Protein AF-I1BHJ8-F1 (afdb_monomer)

Foldseek 3Di:
DDDDDDDDDPPPVVVVVPPPPDDDPDDPPDDPDDPDDDDDDPDDPPPPPDDDDCDDPVNVVVVVVVVVVVVVVVVVVVVVVVVVVVVVVVVVVVVVVVVVVVVVVVVVVVVVVVVVVVVVVVVVVVVVVVVVVVVVVVVVVVVPPPDD

Radius of gyration: 41.32 Å; Cα contacts (8 Å, |Δi|>4): 1; chains: 1; bounding box: 81×58×121 Å

Organism: Rhizopus delemar (strain RA 99-880 / ATCC MYA-4621 / FGSC 9543 / NRRL 43880) (NCBI:txid246409)

Solvent-accessible surface area (backbone atoms only — not comparable to full-atom values): 9508 Å² total; per-residue (Å²): 136,88,83,78,89,86,79,87,68,82,74,67,63,67,68,72,73,67,81,74,88,80,82,82,94,78,77,81,83,77,73,94,80,82,91,75,82,78,76,96,70,92,73,79,81,74,78,75,86,74,92,70,81,89,66,50,74,67,51,53,52,51,51,50,53,52,49,50,51,51,49,52,52,53,52,54,49,51,53,50,52,51,52,50,50,54,54,51,53,50,54,50,49,56,50,50,52,53,51,51,54,51,52,52,52,51,49,52,54,49,50,55,51,48,52,55,51,50,51,52,54,51,52,52,52,53,51,54,47,56,54,48,56,53,53,54,55,60,55,62,65,63,74,74,71,90,80,131

Secondary structure (DSSP, 8-state):
---------SSSSTTTSSTT--S--------S----PPP-----------SS----HHHHHHHHHHHHHHHHHHHHHHHHHHHHHHHHHHHHHHHHHHHHHHHHHHHHHHHHHHHHHHHHHHHHHHHHHHHHHHHHHHHHTTTTS---

InterPro domains:
  IPR046347 Basic-leucine zipper domain superfamily [SSF57959] (56-111)

Mean predicted aligned error: 18.25 Å

Sequence (148 aa):
MDISFINLPILANAALISTSISTEFSVPIHHPYEISLPASSSFGFQSSSSVFGTASLREQRQQNKAALAKYRAKKNRQYGEMRSIISSLAKENDLLQNQIENAQQENRCLKTTYDKLRGKVVAEKMLKSLLNDRAQQMVDEQDCSDGE

Structure (mmCIF, N/CA/C/O backbone):
data_AF-I1BHJ8-F1
#
_entry.id   AF-I1BHJ8-F1
#
loop_
_atom_site.group_PDB
_atom_site.id
_atom_site.type_symbol
_atom_site.label_atom_id
_atom_site.label_alt_id
_atom_site.label_comp_id
_atom_site.label_asym_id
_atom_site.label_entity_id
_atom_site.label_seq_id
_atom_site.pdbx_PDB_ins_code
_atom_site.Cartn_x
_atom_site.Cartn_y
_atom_site.Cartn_z
_atom_site.occupancy
_atom_site.B_iso_or_equiv
_atom_site.auth_seq_id
_atom_site.auth_comp_id
_atom_site.auth_asym_id
_atom_site.auth_atom_id
_atom_site.pdbx_PDB_model_num
ATOM 1 N N . MET A 1 1 ? 4.869 -24.995 24.736 1.00 41.91 1 MET A N 1
ATOM 2 C CA . MET A 1 1 ? 4.518 -24.974 23.305 1.00 41.91 1 MET A CA 1
ATOM 3 C C . MET A 1 1 ? 5.249 -23.797 22.705 1.00 41.91 1 MET A C 1
ATOM 5 O O . MET A 1 1 ? 4.843 -22.662 22.915 1.00 41.91 1 MET A O 1
ATOM 9 N N . ASP A 1 2 ? 6.392 -24.095 22.097 1.00 44.22 2 ASP A N 1
ATOM 10 C CA . ASP A 1 2 ? 7.237 -23.139 21.392 1.00 44.22 2 ASP A CA 1
ATOM 11 C C . ASP A 1 2 ? 6.552 -22.652 20.119 1.00 44.22 2 ASP A C 1
ATOM 13 O O . ASP A 1 2 ? 6.126 -23.469 19.307 1.00 44.22 2 ASP A O 1
ATOM 17 N N . ILE A 1 3 ? 6.505 -21.333 19.926 1.00 50.28 3 ILE A N 1
ATOM 18 C CA . ILE A 1 3 ? 6.375 -20.716 18.601 1.00 50.28 3 ILE A CA 1
ATOM 19 C C . ILE A 1 3 ? 7.296 -19.491 18.574 1.00 50.28 3 ILE A C 1
ATOM 21 O O . ILE A 1 3 ? 6.878 -18.342 18.686 1.00 50.28 3 ILE A O 1
ATOM 25 N N . SER A 1 4 ? 8.594 -19.761 18.493 1.00 53.69 4 SER A N 1
ATOM 26 C CA . SER A 1 4 ? 9.540 -18.877 17.806 1.00 53.69 4 SER A CA 1
ATOM 27 C C . SER A 1 4 ? 9.633 -19.332 16.338 1.00 53.69 4 SER A C 1
ATOM 29 O O . SER A 1 4 ? 9.289 -20.481 16.075 1.00 53.69 4 SER A O 1
ATOM 31 N N . PHE A 1 5 ? 10.109 -18.451 15.434 1.00 48.12 5 PHE A N 1
ATOM 32 C CA . PHE A 1 5 ? 10.236 -18.559 13.954 1.00 48.12 5 PHE A CA 1
ATOM 33 C C . PHE A 1 5 ? 9.031 -17.940 13.180 1.00 48.12 5 PHE A C 1
ATOM 35 O O . PHE A 1 5 ? 7.904 -18.357 13.383 1.00 48.12 5 PHE A O 1
ATOM 42 N N . ILE A 1 6 ? 9.139 -16.919 12.301 1.00 52.06 6 ILE A N 1
ATOM 43 C CA . ILE A 1 6 ? 10.187 -16.615 11.305 1.00 52.06 6 ILE A CA 1
ATOM 44 C C . ILE A 1 6 ? 10.139 -15.167 10.750 1.00 52.06 6 ILE A C 1
ATOM 46 O O . ILE A 1 6 ? 9.090 -14.657 10.374 1.00 52.06 6 ILE A O 1
ATOM 50 N N . ASN A 1 7 ? 11.351 -14.605 10.635 1.00 42.47 7 ASN A N 1
ATOM 51 C CA . ASN A 1 7 ? 11.915 -13.640 9.675 1.00 42.47 7 ASN A CA 1
ATOM 52 C C . ASN A 1 7 ? 11.298 -12.253 9.433 1.00 42.47 7 ASN A C 1
ATOM 54 O O . ASN A 1 7 ? 10.492 -12.037 8.532 1.00 42.47 7 ASN A O 1
ATOM 58 N N . LEU A 1 8 ? 11.965 -11.267 10.044 1.00 52.62 8 LEU A N 1
ATOM 59 C CA . LEU A 1 8 ? 12.439 -10.086 9.318 1.00 52.62 8 LEU A CA 1
ATOM 60 C C . LEU A 1 8 ? 13.338 -10.513 8.139 1.00 52.62 8 LEU A C 1
ATOM 62 O O . LEU A 1 8 ? 14.294 -11.260 8.347 1.00 52.62 8 LEU A O 1
ATOM 66 N N . PRO A 1 9 ? 13.115 -9.951 6.937 1.00 48.53 9 PRO A N 1
ATOM 67 C CA . PRO A 1 9 ? 14.236 -9.376 6.200 1.00 48.53 9 PRO A CA 1
ATOM 68 C C . PRO A 1 9 ? 13.814 -8.093 5.464 1.00 48.53 9 PRO A C 1
ATOM 70 O O . PRO A 1 9 ? 13.999 -7.970 4.259 1.00 48.53 9 PRO A O 1
ATOM 73 N N . ILE A 1 10 ? 13.232 -7.113 6.163 1.00 47.66 10 ILE A N 1
ATOM 74 C CA . ILE A 1 10 ? 12.855 -5.841 5.512 1.00 47.66 10 ILE A CA 1
ATOM 75 C C . ILE A 1 10 ? 14.093 -4.956 5.247 1.00 47.66 10 ILE A C 1
ATOM 77 O O . ILE A 1 10 ? 14.085 -4.144 4.328 1.00 47.66 10 ILE A O 1
ATOM 81 N N . LEU A 1 11 ? 15.213 -5.162 5.956 1.00 47.19 11 LEU A N 1
ATOM 82 C CA . LEU A 1 11 ? 16.421 -4.341 5.772 1.00 47.19 11 LEU A CA 1
ATOM 83 C C . LEU A 1 11 ? 17.420 -4.842 4.710 1.00 47.19 11 LEU A C 1
ATOM 85 O O . LEU A 1 11 ? 18.276 -4.068 4.290 1.00 47.19 11 LEU A O 1
ATOM 89 N N . ALA A 1 12 ? 17.344 -6.097 4.254 1.00 44.91 12 ALA A N 1
ATOM 90 C CA . ALA A 1 12 ? 18.386 -6.660 3.383 1.00 44.91 12 ALA A CA 1
ATOM 91 C C . ALA A 1 12 ? 18.254 -6.248 1.901 1.00 44.91 12 ALA A C 1
ATOM 93 O O . ALA A 1 12 ? 19.248 -6.209 1.180 1.00 44.91 12 ALA A O 1
ATOM 94 N N . ASN A 1 13 ? 17.052 -5.878 1.445 1.00 44.94 13 ASN A N 1
ATOM 95 C CA . ASN A 1 13 ? 16.810 -5.572 0.028 1.00 44.94 13 ASN A CA 1
ATOM 96 C C . ASN A 1 13 ? 17.087 -4.109 -0.352 1.00 44.94 13 ASN A C 1
ATOM 98 O O . ASN A 1 13 ? 17.270 -3.811 -1.531 1.00 44.94 13 ASN A O 1
ATOM 102 N N . ALA A 1 14 ? 17.195 -3.201 0.623 1.00 44.88 14 ALA A N 1
ATOM 103 C CA . ALA A 1 14 ? 17.516 -1.797 0.360 1.00 44.88 14 ALA A CA 1
ATOM 104 C C . ALA A 1 14 ? 18.973 -1.596 -0.114 1.00 44.88 14 ALA A C 1
ATOM 106 O O . ALA A 1 14 ? 19.260 -0.660 -0.858 1.00 44.88 14 ALA A O 1
ATOM 107 N N . ALA A 1 15 ? 19.893 -2.493 0.261 1.00 42.16 15 ALA A N 1
ATOM 108 C CA . ALA A 1 15 ? 21.315 -2.366 -0.066 1.00 42.16 15 ALA A CA 1
ATOM 109 C C . ALA A 1 15 ? 21.684 -2.850 -1.484 1.00 42.16 15 ALA A C 1
ATOM 111 O O . ALA A 1 15 ? 22.699 -2.418 -2.026 1.00 42.16 15 ALA A O 1
ATOM 112 N N . LEU A 1 16 ? 20.870 -3.706 -2.115 1.00 45.41 16 LEU A N 1
ATOM 113 C CA . LEU A 1 16 ? 21.181 -4.270 -3.440 1.00 45.41 16 LEU A CA 1
ATOM 114 C C . LEU A 1 16 ? 20.747 -3.388 -4.618 1.00 45.41 16 LEU A C 1
ATOM 116 O O . LEU A 1 16 ? 21.215 -3.594 -5.733 1.00 45.41 16 LEU A O 1
ATOM 120 N N . ILE A 1 17 ? 19.891 -2.389 -4.392 1.00 47.44 17 ILE A N 1
ATOM 121 C CA . ILE A 1 17 ? 19.414 -1.500 -5.467 1.00 47.44 17 ILE A CA 1
ATOM 122 C C . ILE A 1 17 ? 20.363 -0.296 -5.661 1.00 47.44 17 ILE A C 1
ATOM 124 O O . ILE A 1 17 ? 20.345 0.357 -6.702 1.00 47.44 17 ILE A O 1
ATOM 128 N N . SER A 1 18 ? 21.258 -0.029 -4.701 1.00 39.81 18 SER A N 1
ATOM 129 C CA . SER A 1 18 ? 22.118 1.166 -4.704 1.00 39.81 18 SER A CA 1
ATOM 130 C C . SER A 1 18 ? 23.421 1.031 -5.522 1.00 39.81 18 SER A C 1
ATOM 132 O O . SER A 1 18 ? 24.137 2.008 -5.725 1.00 39.81 18 SER A O 1
ATOM 134 N N . THR A 1 19 ? 23.754 -0.149 -6.055 1.00 42.03 19 THR A N 1
ATOM 135 C CA . THR A 1 19 ? 25.074 -0.425 -6.668 1.00 42.03 19 THR A CA 1
ATOM 136 C C . THR A 1 19 ? 25.121 -0.330 -8.197 1.00 42.03 19 THR A C 1
ATOM 138 O O . THR A 1 19 ? 25.902 -1.020 -8.846 1.00 42.03 19 THR A O 1
ATOM 141 N N . SER A 1 20 ? 24.329 0.537 -8.833 1.00 42.44 20 SER A N 1
ATOM 142 C CA . SER A 1 20 ? 24.452 0.759 -10.293 1.00 42.44 20 SER A CA 1
ATOM 143 C C . SER A 1 20 ? 24.476 2.220 -10.738 1.00 42.44 20 SER A C 1
ATOM 145 O O . SER A 1 20 ? 24.491 2.492 -11.938 1.00 42.44 20 SER A O 1
ATOM 147 N N . ILE A 1 21 ? 24.557 3.172 -9.808 1.00 52.25 21 ILE A N 1
ATOM 148 C CA . ILE A 1 21 ? 24.688 4.594 -10.147 1.00 52.25 21 ILE A CA 1
ATOM 149 C C . ILE A 1 21 ? 26.154 5.009 -10.000 1.00 52.25 21 ILE A C 1
ATOM 151 O O . ILE A 1 21 ? 26.559 5.693 -9.068 1.00 52.25 21 ILE A O 1
ATOM 155 N N . SER A 1 22 ? 26.986 4.543 -10.924 1.00 47.09 22 SER A N 1
ATOM 156 C CA . SER A 1 22 ? 28.319 5.103 -11.157 1.00 47.09 22 SER A CA 1
ATOM 157 C C . SER A 1 22 ? 28.706 4.864 -12.603 1.00 47.09 22 SER A C 1
ATOM 159 O O . SER A 1 22 ? 29.221 3.810 -12.961 1.00 47.09 22 SER A O 1
ATOM 161 N N . THR A 1 23 ? 28.344 5.828 -13.446 1.00 44.00 23 THR A N 1
ATOM 162 C CA . THR A 1 23 ? 29.186 6.434 -14.492 1.00 44.00 23 THR A CA 1
ATOM 163 C C . THR A 1 23 ? 28.326 7.413 -15.298 1.00 44.00 23 THR A C 1
ATOM 165 O O . THR A 1 23 ? 27.411 7.031 -16.021 1.00 44.00 23 THR A O 1
ATOM 168 N N . GLU A 1 24 ? 28.646 8.695 -15.118 1.00 47.22 24 GLU A N 1
ATOM 169 C CA . GLU A 1 24 ? 28.393 9.803 -16.048 1.00 47.22 24 GLU A CA 1
ATOM 170 C C . GLU A 1 24 ? 26.945 10.281 -16.202 1.00 47.22 24 GLU A C 1
ATOM 172 O O . GLU A 1 24 ? 26.233 10.040 -17.177 1.00 47.22 24 GLU A O 1
ATOM 177 N N . PHE A 1 25 ? 26.540 11.067 -15.207 1.00 49.62 25 PHE A N 1
ATOM 178 C CA . PHE A 1 25 ? 25.374 11.932 -15.263 1.00 49.62 25 PHE A CA 1
ATOM 179 C C . PHE A 1 25 ? 25.746 13.242 -15.978 1.00 49.62 25 PHE A C 1
ATOM 181 O O . PHE A 1 25 ? 26.146 14.218 -15.355 1.00 49.62 25 PHE A O 1
ATOM 188 N N . SER A 1 26 ? 25.629 13.262 -17.304 1.00 41.28 26 SER A N 1
ATOM 189 C CA . SER A 1 26 ? 25.351 14.496 -18.047 1.00 41.28 26 SER A CA 1
ATOM 190 C C . SER A 1 26 ? 24.644 14.131 -19.346 1.00 41.28 26 SER A C 1
ATOM 192 O O . SER A 1 26 ? 25.247 13.955 -20.402 1.00 41.28 26 SER A O 1
ATOM 194 N N . VAL A 1 27 ? 23.332 13.924 -19.242 1.00 46.25 27 VAL A N 1
ATOM 195 C CA . VAL A 1 27 ? 22.448 13.879 -20.406 1.00 46.25 27 VAL A CA 1
ATOM 196 C C . VAL A 1 27 ? 21.858 15.280 -20.527 1.00 46.25 27 VAL A C 1
ATOM 198 O O . VAL A 1 27 ? 21.075 15.661 -19.654 1.00 46.25 27 VAL A O 1
ATOM 201 N N . PRO A 1 28 ? 22.196 16.065 -21.566 1.00 44.59 28 PRO A N 1
ATOM 202 C CA . PRO A 1 28 ? 21.468 17.288 -21.851 1.00 44.59 28 PRO A CA 1
ATOM 203 C C . PRO A 1 28 ? 20.014 16.896 -22.109 1.00 44.59 28 PRO A C 1
ATOM 205 O O . PRO A 1 28 ? 19.718 16.140 -23.039 1.00 44.59 28 PRO A O 1
ATOM 208 N N . ILE A 1 29 ? 19.103 17.360 -21.256 1.00 44.75 29 ILE A N 1
ATOM 209 C CA . ILE A 1 29 ? 17.669 17.256 -21.502 1.00 44.75 29 ILE A CA 1
ATOM 210 C C . ILE A 1 29 ? 17.396 18.144 -22.716 1.00 44.75 29 ILE A C 1
ATOM 212 O O . ILE A 1 29 ? 17.245 19.350 -22.583 1.00 44.75 29 ILE A O 1
ATOM 216 N N . HIS A 1 30 ? 17.388 17.564 -23.914 1.00 45.97 30 HIS A N 1
ATOM 217 C CA . HIS A 1 30 ? 17.002 18.293 -25.113 1.00 45.97 30 HIS A CA 1
ATOM 218 C C . HIS A 1 30 ? 15.478 18.426 -25.108 1.00 45.97 30 HIS A C 1
ATOM 220 O O . HIS A 1 30 ? 14.746 17.458 -25.330 1.00 45.97 30 HIS A O 1
ATOM 226 N N . HIS A 1 31 ? 15.002 19.624 -24.790 1.00 48.03 31 HIS A N 1
ATOM 227 C CA . HIS A 1 31 ? 13.602 20.010 -24.919 1.00 48.03 31 HIS A CA 1
ATOM 228 C C . HIS A 1 31 ? 13.240 19.998 -26.416 1.00 48.03 31 HIS A C 1
ATOM 230 O O . HIS A 1 31 ? 14.062 20.427 -27.232 1.00 48.03 31 HIS A O 1
ATOM 236 N N . PRO A 1 32 ? 12.064 19.491 -26.823 1.00 48.66 32 PRO A N 1
ATOM 237 C CA . PRO A 1 32 ? 11.748 19.336 -28.233 1.00 48.66 32 PRO A CA 1
ATOM 238 C C . PRO A 1 32 ? 11.017 20.546 -28.827 1.00 48.66 32 PRO A C 1
ATOM 240 O O . PRO A 1 32 ? 10.208 20.331 -29.705 1.00 48.66 32 PRO A O 1
ATOM 243 N N . TYR A 1 33 ? 11.267 21.793 -28.413 1.00 45.12 33 TYR A N 1
ATOM 244 C CA . TYR A 1 33 ? 10.729 22.975 -29.112 1.00 45.12 33 TYR A CA 1
ATOM 245 C C . TYR A 1 33 ? 11.631 24.186 -28.851 1.00 45.12 33 TYR A C 1
ATOM 247 O O . TYR A 1 33 ? 11.568 24.732 -27.767 1.00 45.12 33 TYR A O 1
ATOM 255 N N . GLU A 1 34 ? 12.496 24.544 -29.800 1.00 36.94 34 GLU A N 1
ATOM 256 C CA . GLU A 1 34 ? 13.083 25.883 -30.018 1.00 36.94 34 GLU A CA 1
ATOM 257 C C . GLU A 1 34 ? 13.940 25.745 -31.297 1.00 36.94 34 GLU A C 1
ATOM 259 O O . GLU A 1 34 ? 15.119 25.391 -31.264 1.00 36.94 34 GLU A O 1
ATOM 264 N N . ILE A 1 35 ? 13.311 25.907 -32.466 1.00 50.06 35 ILE A N 1
ATOM 265 C CA . ILE A 1 35 ? 14.032 26.096 -33.730 1.00 50.06 35 ILE A CA 1
ATOM 266 C C . ILE A 1 35 ? 14.335 27.591 -33.819 1.00 50.06 35 ILE A C 1
ATOM 268 O O . ILE A 1 35 ? 13.559 28.357 -34.382 1.00 50.06 35 ILE A O 1
ATOM 272 N N . SER A 1 36 ? 15.471 28.007 -33.273 1.00 41.78 36 SER A N 1
ATOM 273 C CA . SER A 1 36 ? 16.097 29.281 -33.622 1.00 41.78 36 SER A CA 1
ATOM 274 C C . SER A 1 36 ? 17.272 28.982 -34.551 1.00 41.78 36 SER A C 1
ATOM 276 O O . SER A 1 36 ? 18.327 28.532 -34.101 1.00 41.78 36 SER A O 1
ATOM 278 N N . LEU A 1 37 ? 17.078 29.178 -35.861 1.00 48.78 37 LEU A N 1
ATOM 279 C CA . LEU A 1 37 ? 18.176 29.161 -36.831 1.00 48.78 37 LEU A CA 1
ATOM 280 C C . LEU A 1 37 ? 19.168 30.284 -36.486 1.00 48.78 37 LEU A C 1
ATOM 282 O O . LEU A 1 37 ? 18.749 31.443 -36.45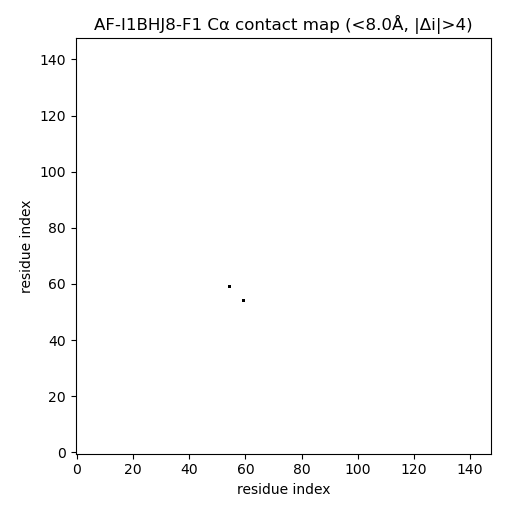1 1.00 48.78 37 LEU A O 1
ATOM 286 N N . PRO A 1 38 ? 20.472 30.009 -36.314 1.00 47.34 38 PRO A N 1
ATOM 287 C CA . PRO A 1 38 ? 21.463 31.062 -36.379 1.00 47.34 38 PRO A CA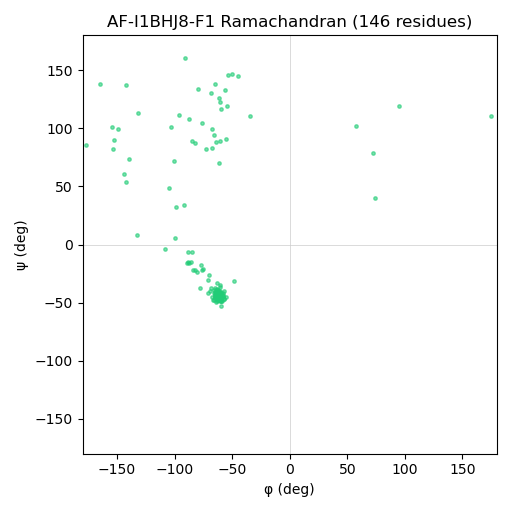 1
ATOM 288 C C . PRO A 1 38 ? 21.768 31.391 -37.842 1.00 47.34 38 PRO A C 1
ATOM 290 O O . PRO A 1 38 ? 21.968 30.517 -38.689 1.00 47.34 38 PRO A O 1
ATOM 293 N N . ALA A 1 39 ? 21.782 32.693 -38.104 1.00 47.00 39 ALA A N 1
ATOM 294 C CA . ALA A 1 39 ? 22.178 33.310 -39.350 1.00 47.00 39 ALA A CA 1
ATOM 295 C C . ALA A 1 39 ? 23.539 32.804 -39.853 1.00 47.00 39 ALA A C 1
ATOM 297 O O . ALA A 1 39 ? 24.462 32.522 -39.085 1.00 47.00 39 ALA A O 1
ATOM 298 N N . SER A 1 40 ? 23.637 32.748 -41.180 1.00 55.00 40 SER A N 1
ATOM 299 C CA . SER A 1 40 ? 24.836 32.523 -41.975 1.00 55.00 40 SER A CA 1
ATOM 300 C C . SER A 1 40 ? 26.088 33.138 -41.351 1.00 55.00 40 SER A C 1
ATOM 302 O O . SER A 1 40 ? 26.282 34.350 -41.365 1.00 55.00 40 SER A O 1
ATOM 304 N N . SER A 1 41 ? 26.985 32.284 -40.873 1.00 39.84 41 SER A N 1
ATOM 305 C CA . SER A 1 41 ? 28.395 32.616 -40.706 1.00 39.84 41 SER A CA 1
ATOM 306 C C . SER A 1 41 ? 29.203 31.480 -41.318 1.00 39.84 41 SER A C 1
ATOM 308 O O . SER A 1 41 ? 29.148 30.326 -40.900 1.00 39.84 41 SER A O 1
ATOM 310 N N . SER A 1 42 ? 29.885 31.819 -42.409 1.00 52.03 42 SER A N 1
ATOM 311 C CA . SER A 1 42 ? 30.830 30.961 -43.111 1.00 52.03 42 SER A CA 1
ATOM 312 C C . SER A 1 42 ? 32.011 30.667 -42.188 1.00 52.03 42 SER A C 1
ATOM 314 O O . SER A 1 42 ? 33.012 31.383 -42.204 1.00 52.03 42 SER A O 1
ATOM 316 N N . PHE A 1 43 ? 31.910 29.612 -41.387 1.00 43.84 43 PHE A N 1
ATOM 317 C CA . PHE A 1 43 ? 33.066 29.039 -40.716 1.00 43.84 43 PHE A CA 1
ATOM 318 C C . PHE A 1 43 ? 33.696 28.012 -41.649 1.00 43.84 43 PHE A C 1
ATOM 320 O O . PHE A 1 43 ? 33.132 26.952 -41.922 1.00 43.84 43 PHE A O 1
ATOM 327 N N . GLY A 1 44 ? 34.859 28.379 -42.190 1.00 42.81 44 GLY A N 1
ATOM 328 C CA . GLY A 1 44 ? 35.673 27.513 -43.025 1.00 42.81 44 GLY A CA 1
ATOM 329 C C . GLY A 1 44 ? 35.964 26.204 -42.303 1.00 42.81 44 GLY A C 1
ATOM 330 O O . GLY A 1 44 ? 36.576 26.187 -41.236 1.00 42.81 44 GLY A O 1
ATOM 331 N N . PHE A 1 45 ? 35.522 25.103 -42.901 1.00 41.16 45 PHE A N 1
ATOM 332 C CA . PHE A 1 45 ? 35.866 23.762 -42.463 1.00 41.16 45 PHE A CA 1
ATOM 333 C C . PHE A 1 45 ? 37.331 23.506 -42.837 1.00 41.16 45 PHE A C 1
ATOM 335 O O . PHE A 1 45 ? 37.634 22.920 -43.875 1.00 41.16 45 PHE A O 1
ATOM 342 N N . GLN A 1 46 ? 38.266 23.982 -42.013 1.00 43.25 46 GLN A N 1
ATOM 343 C CA . GLN A 1 46 ? 39.587 23.372 -41.981 1.00 43.25 46 GLN A CA 1
ATOM 344 C C . GLN A 1 46 ? 39.394 21.976 -41.398 1.00 43.25 46 GLN A C 1
ATOM 346 O O . GLN A 1 46 ? 39.266 21.800 -40.188 1.00 43.25 46 GLN A O 1
ATOM 351 N N . SER A 1 47 ? 39.333 20.984 -42.289 1.00 49.41 47 SER A N 1
ATOM 352 C CA . SER A 1 47 ? 39.580 19.590 -41.949 1.00 49.41 47 SER A CA 1
ATOM 353 C C . SER A 1 47 ? 40.959 19.501 -41.306 1.00 49.41 47 SER A C 1
ATOM 355 O O . SER A 1 47 ? 41.965 19.310 -41.986 1.00 49.41 47 SER A O 1
ATOM 357 N N . SER A 1 48 ? 41.009 19.629 -39.984 1.00 43.56 48 SER A N 1
ATOM 358 C CA . SER A 1 48 ? 42.113 19.133 -39.181 1.00 43.56 48 SER A CA 1
ATOM 359 C C . SER A 1 48 ? 42.065 17.608 -39.250 1.00 43.56 48 SER A C 1
ATOM 361 O O . SER A 1 48 ? 41.511 16.913 -38.402 1.00 43.56 48 SER A O 1
ATOM 363 N N . SER A 1 49 ? 42.634 17.072 -40.327 1.00 51.72 49 SER A N 1
ATOM 364 C CA . SER A 1 49 ? 43.107 15.698 -40.391 1.00 51.72 49 SER A CA 1
ATOM 365 C C . SER A 1 49 ? 44.185 15.539 -39.321 1.00 51.72 49 SER A C 1
ATOM 367 O O . SER A 1 49 ? 45.355 15.830 -39.560 1.00 51.72 49 SER A O 1
ATOM 369 N N . SER A 1 50 ? 43.782 15.175 -38.106 1.00 46.22 50 SER A N 1
ATOM 370 C CA . SER A 1 50 ? 44.706 15.072 -36.985 1.00 46.22 50 SER A CA 1
ATOM 371 C C . SER A 1 50 ? 44.248 13.992 -36.004 1.00 46.22 50 SER A C 1
ATOM 373 O O . SER A 1 50 ? 43.380 14.195 -35.162 1.00 46.22 50 SER A O 1
ATOM 375 N N . VAL A 1 51 ? 44.899 12.836 -36.163 1.00 49.31 51 VAL A N 1
ATOM 376 C CA . VAL A 1 51 ? 45.190 11.806 -35.151 1.00 49.31 51 VAL A CA 1
ATOM 377 C C . VAL A 1 51 ? 44.064 10.897 -34.648 1.00 49.31 51 VAL A C 1
ATOM 379 O O . VAL A 1 51 ? 44.088 10.490 -33.501 1.00 49.31 51 VAL A O 1
ATOM 382 N N . PHE A 1 52 ? 43.162 10.439 -35.511 1.00 50.12 52 PHE A N 1
ATOM 383 C CA . PHE A 1 52 ? 42.625 9.073 -35.409 1.00 50.12 52 PHE A CA 1
ATOM 384 C C . PHE A 1 52 ? 42.467 8.544 -36.832 1.00 50.12 52 PHE A C 1
ATOM 386 O O . PHE A 1 52 ? 42.101 9.304 -37.726 1.00 50.12 52 PHE A O 1
ATOM 393 N N . GLY A 1 53 ? 42.855 7.287 -37.060 1.00 50.69 53 GLY A N 1
ATOM 394 C CA . GLY A 1 53 ? 42.979 6.688 -38.389 1.00 50.69 53 GLY A CA 1
ATOM 395 C C . GLY A 1 53 ? 41.797 7.006 -39.301 1.00 50.69 53 GLY A C 1
ATOM 396 O O . GLY A 1 53 ? 40.660 7.112 -38.849 1.00 50.69 53 GLY A O 1
ATOM 397 N N . THR A 1 54 ? 42.095 7.170 -40.588 1.00 56.72 54 THR A N 1
ATOM 398 C CA . THR A 1 54 ? 41.160 7.439 -41.683 1.00 56.72 54 THR A CA 1
ATOM 399 C C . THR A 1 54 ? 40.153 6.297 -41.839 1.00 56.72 54 THR A C 1
ATOM 401 O O . THR A 1 54 ? 40.207 5.525 -42.797 1.00 56.72 54 THR A O 1
ATOM 404 N N . ALA A 1 55 ? 39.237 6.163 -40.886 1.00 61.62 55 ALA A N 1
ATOM 405 C CA . ALA A 1 55 ? 38.069 5.328 -41.031 1.00 61.62 55 ALA A CA 1
ATOM 406 C C . ALA A 1 55 ? 37.283 5.889 -42.215 1.00 61.62 55 ALA A C 1
ATOM 408 O O . ALA A 1 55 ? 36.938 7.074 -42.253 1.00 61.62 55 ALA A O 1
ATOM 409 N N . SER A 1 56 ? 37.039 5.056 -43.224 1.00 80.38 56 SER A N 1
ATOM 410 C CA . SER A 1 56 ? 36.215 5.454 -44.364 1.00 80.38 56 SER A CA 1
ATOM 411 C C . SER A 1 56 ? 34.865 5.970 -43.849 1.00 80.38 56 SER A C 1
ATOM 413 O O . SER A 1 56 ? 34.321 5.427 -42.889 1.00 80.38 56 SER A O 1
ATOM 415 N N . LEU A 1 57 ? 34.252 6.962 -44.505 1.00 84.69 57 LEU A N 1
ATOM 416 C CA . LEU A 1 57 ? 32.901 7.446 -44.162 1.00 84.69 57 LEU A CA 1
ATOM 417 C C . LEU A 1 57 ? 31.886 6.292 -43.991 1.00 84.69 57 LEU A C 1
ATOM 419 O O . LEU A 1 57 ? 30.949 6.364 -43.192 1.00 84.69 57 LEU A O 1
ATOM 423 N N . ARG A 1 58 ? 32.083 5.196 -44.734 1.00 84.25 58 ARG A N 1
ATOM 424 C CA . ARG A 1 58 ? 31.304 3.958 -44.618 1.00 84.25 58 ARG A CA 1
ATOM 425 C C . ARG A 1 58 ? 31.462 3.282 -43.254 1.00 84.25 58 ARG A C 1
ATOM 427 O O . ARG A 1 58 ? 30.467 2.837 -42.686 1.00 84.25 58 ARG A O 1
ATOM 434 N N . GLU A 1 59 ? 32.681 3.222 -42.738 1.00 88.62 59 GLU A N 1
ATOM 435 C CA . GLU A 1 59 ? 32.994 2.666 -41.424 1.00 88.62 59 GLU A CA 1
ATOM 436 C C . GLU A 1 59 ? 32.357 3.508 -40.316 1.00 88.62 59 GLU A C 1
ATOM 438 O O . GLU A 1 59 ? 31.656 2.967 -39.463 1.00 88.62 59 GLU A O 1
ATOM 443 N N . GLN A 1 60 ? 32.465 4.837 -40.392 1.00 91.12 60 GLN A N 1
ATOM 444 C CA . GLN A 1 60 ? 31.826 5.726 -39.419 1.00 91.12 60 GLN A CA 1
ATOM 445 C C . GLN A 1 60 ? 30.296 5.562 -39.410 1.00 91.12 60 GLN A C 1
ATOM 447 O O . GLN A 1 60 ? 29.671 5.481 -38.351 1.00 91.12 60 GLN A O 1
ATOM 452 N N . ARG A 1 61 ? 29.665 5.440 -40.586 1.00 93.62 61 ARG A N 1
ATOM 453 C CA . ARG A 1 61 ? 28.223 5.146 -40.690 1.00 93.62 61 ARG A CA 1
ATOM 454 C C . ARG A 1 61 ? 27.866 3.792 -40.079 1.00 93.62 61 ARG A C 1
ATOM 456 O O . ARG A 1 61 ? 26.833 3.682 -39.418 1.00 93.62 61 ARG A O 1
ATOM 463 N N . GLN A 1 62 ? 28.697 2.773 -40.282 1.00 91.88 62 GLN A N 1
ATOM 464 C CA . GLN A 1 62 ? 28.495 1.453 -39.686 1.00 91.88 62 GLN A CA 1
ATOM 465 C C . GLN A 1 62 ? 28.601 1.510 -38.156 1.00 91.88 62 GLN A C 1
ATOM 467 O O . GLN A 1 62 ? 27.734 0.962 -37.470 1.00 91.88 62 GLN A O 1
ATOM 472 N N . GLN A 1 63 ? 29.592 2.227 -37.625 1.00 93.69 63 GLN A N 1
ATOM 473 C CA . GLN A 1 63 ? 29.753 2.450 -36.189 1.00 93.69 63 GLN A CA 1
ATOM 474 C C . GLN A 1 63 ? 28.565 3.227 -35.601 1.00 93.69 63 GLN A C 1
ATOM 476 O O . GLN A 1 63 ? 27.996 2.788 -34.603 1.00 93.69 63 GLN A O 1
ATOM 481 N N . ASN A 1 64 ? 28.096 4.294 -36.257 1.00 94.62 64 ASN A N 1
ATOM 482 C CA . ASN A 1 64 ? 26.908 5.044 -35.828 1.00 94.62 64 ASN A CA 1
ATOM 483 C C . ASN A 1 64 ? 25.635 4.190 -35.854 1.00 94.62 64 ASN A C 1
ATOM 485 O O . ASN A 1 64 ? 24.828 4.247 -34.926 1.00 94.62 64 ASN A O 1
ATOM 489 N N . LYS A 1 65 ? 25.457 3.348 -36.879 1.00 96.62 65 LYS A N 1
ATOM 490 C CA . LYS A 1 65 ? 24.330 2.405 -36.945 1.00 96.62 65 LYS A CA 1
ATOM 491 C C . LYS A 1 65 ? 24.371 1.412 -35.782 1.00 96.62 65 LYS A C 1
ATOM 493 O O . LYS A 1 65 ? 23.341 1.169 -35.151 1.00 96.62 65 LYS A O 1
ATOM 498 N N . ALA A 1 66 ? 25.550 0.874 -35.471 1.00 95.25 66 ALA A N 1
ATOM 499 C CA . ALA A 1 66 ? 25.741 -0.017 -34.331 1.00 95.25 66 ALA A CA 1
ATOM 500 C C . ALA A 1 66 ? 25.505 0.704 -32.991 1.00 95.25 66 ALA A C 1
ATOM 502 O O . ALA A 1 66 ? 24.831 0.163 -32.115 1.00 95.25 66 ALA A O 1
ATOM 503 N N . ALA A 1 67 ? 25.994 1.936 -32.841 1.00 95.12 67 ALA A N 1
ATOM 504 C CA . ALA A 1 67 ? 25.797 2.758 -31.649 1.00 95.12 67 ALA A CA 1
ATOM 505 C C . ALA A 1 67 ? 24.315 3.093 -31.421 1.00 95.12 67 ALA A C 1
ATOM 507 O O . ALA A 1 67 ? 23.811 2.913 -30.314 1.00 95.12 67 ALA A O 1
ATOM 508 N N . LEU A 1 68 ? 23.581 3.484 -32.470 1.00 96.62 68 LEU A N 1
ATOM 509 C CA . LEU A 1 68 ? 22.138 3.736 -32.397 1.00 96.62 68 LEU A CA 1
ATOM 510 C C . LEU A 1 68 ? 21.3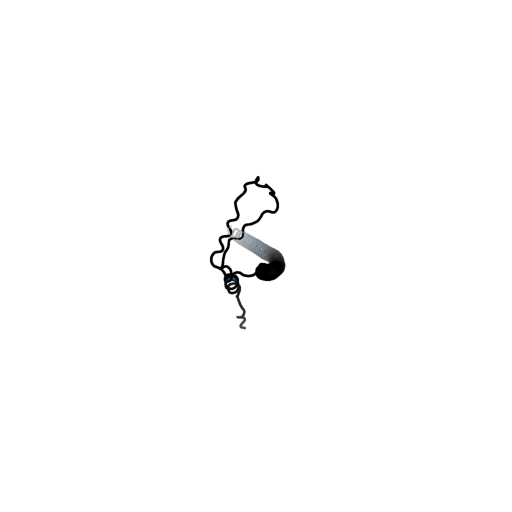52 2.474 -32.029 1.00 96.62 68 LEU A C 1
ATOM 512 O O . LEU A 1 68 ? 20.430 2.544 -31.216 1.00 96.62 68 LEU A O 1
ATOM 516 N N . ALA A 1 69 ? 21.714 1.317 -32.590 1.00 97.00 69 ALA A N 1
ATOM 517 C CA . ALA A 1 69 ? 21.096 0.044 -32.224 1.00 97.00 69 ALA A CA 1
ATOM 518 C C . ALA A 1 69 ? 21.332 -0.288 -30.740 1.00 97.00 69 ALA A C 1
ATOM 520 O O . ALA A 1 69 ? 20.380 -0.612 -30.027 1.00 97.00 69 ALA A O 1
ATOM 521 N N . LYS A 1 70 ? 22.570 -0.121 -30.250 1.00 97.88 70 LYS A N 1
ATOM 522 C CA . LYS A 1 70 ? 22.916 -0.287 -28.827 1.00 97.88 70 LYS A CA 1
ATOM 523 C C . LYS A 1 70 ? 22.138 0.681 -27.934 1.00 97.88 70 LYS A C 1
ATOM 525 O O . LYS A 1 70 ? 21.583 0.257 -26.923 1.00 97.88 70 LYS A O 1
ATOM 530 N N . TYR A 1 71 ? 22.043 1.955 -28.318 1.00 98.12 71 TYR A N 1
ATOM 531 C CA . TYR A 1 71 ? 21.268 2.959 -27.587 1.00 98.12 71 TYR A CA 1
ATOM 532 C C . TYR A 1 71 ? 19.789 2.572 -27.494 1.00 98.12 71 TYR A C 1
ATOM 534 O O . TYR A 1 71 ? 19.223 2.571 -26.402 1.00 98.12 71 TYR A O 1
ATOM 542 N N . ARG A 1 72 ? 19.166 2.182 -28.615 1.00 98.00 72 ARG A N 1
ATOM 543 C CA . ARG A 1 72 ? 17.761 1.741 -28.634 1.00 98.00 72 ARG A CA 1
ATOM 544 C C . ARG A 1 72 ? 17.541 0.518 -27.749 1.00 98.00 72 ARG A C 1
ATOM 546 O O . ARG A 1 72 ? 16.582 0.499 -26.983 1.00 98.00 72 ARG A O 1
ATOM 553 N N . ALA A 1 73 ? 18.440 -0.465 -27.805 1.00 97.94 73 ALA A N 1
ATOM 554 C CA . ALA A 1 73 ? 18.375 -1.644 -26.945 1.00 97.94 73 ALA A CA 1
ATOM 555 C C . ALA A 1 73 ? 18.466 -1.266 -25.456 1.00 97.94 73 ALA A C 1
ATOM 557 O O . ALA A 1 73 ? 17.630 -1.700 -24.663 1.00 97.94 73 ALA A O 1
ATOM 558 N N . LYS A 1 74 ? 19.417 -0.395 -25.084 1.00 98.25 74 LYS A N 1
ATOM 559 C CA . LYS A 1 74 ? 19.558 0.113 -23.709 1.00 98.25 74 LYS A CA 1
ATOM 560 C C . LYS A 1 74 ? 18.303 0.860 -23.252 1.00 98.25 74 LYS A C 1
ATOM 562 O O . LYS A 1 74 ? 17.794 0.575 -22.174 1.00 98.25 74 LYS A O 1
ATOM 567 N N . LYS A 1 75 ? 17.769 1.766 -24.076 1.00 98.25 75 LYS A N 1
ATOM 568 C CA . LYS A 1 75 ? 16.561 2.544 -23.759 1.00 98.25 75 LYS A CA 1
ATOM 569 C C . LYS A 1 75 ? 15.337 1.641 -23.572 1.00 98.25 75 LYS A C 1
ATOM 571 O O . LYS A 1 75 ? 14.589 1.804 -22.614 1.00 98.25 75 LYS A O 1
ATOM 576 N N . ASN A 1 76 ? 15.160 0.644 -24.440 1.00 97.81 76 ASN A N 1
ATOM 577 C CA . ASN A 1 76 ? 14.075 -0.331 -24.312 1.00 97.81 76 ASN A CA 1
ATOM 578 C C . ASN A 1 76 ? 14.197 -1.169 -23.036 1.00 97.81 76 ASN A C 1
ATOM 580 O O . ASN A 1 76 ? 13.188 -1.399 -22.369 1.00 97.81 76 ASN A O 1
ATOM 584 N N . ARG A 1 77 ? 15.420 -1.587 -22.682 1.00 97.38 77 ARG A N 1
ATOM 585 C CA . ARG A 1 77 ? 15.693 -2.280 -21.419 1.00 97.38 77 ARG A CA 1
ATOM 586 C C . ARG A 1 77 ? 15.320 -1.410 -20.220 1.00 97.38 77 ARG A C 1
ATOM 588 O O . ARG A 1 77 ? 14.570 -1.873 -19.371 1.00 97.38 77 ARG A O 1
ATOM 595 N N . GLN A 1 78 ? 15.759 -0.152 -20.197 1.00 97.69 78 GLN A N 1
ATOM 596 C CA . GLN A 1 78 ? 15.426 0.791 -19.124 1.00 97.69 78 GLN A CA 1
ATOM 597 C C . GLN A 1 78 ? 13.914 0.981 -18.979 1.00 97.69 78 GLN A C 1
ATOM 599 O O . GLN A 1 78 ? 13.390 0.894 -17.875 1.00 97.69 78 GLN A O 1
ATOM 604 N N . TYR A 1 79 ? 13.177 1.155 -20.080 1.00 98.00 79 TYR A N 1
ATOM 605 C CA . TYR A 1 79 ? 11.714 1.217 -20.006 1.00 98.00 79 TYR A CA 1
ATOM 606 C C . TYR A 1 79 ? 11.088 -0.087 -19.497 1.00 98.00 79 TYR A C 1
ATOM 608 O O . TYR A 1 79 ? 10.058 -0.047 -18.826 1.00 98.00 79 TYR A O 1
ATOM 616 N N . GLY A 1 80 ? 11.681 -1.241 -19.812 1.00 98.00 80 GLY A N 1
ATOM 617 C CA . GLY A 1 80 ? 11.273 -2.530 -19.252 1.00 98.00 80 GLY A CA 1
ATOM 618 C C . GLY A 1 80 ? 11.459 -2.588 -17.737 1.00 98.00 80 GLY A C 1
ATOM 619 O O . GLY A 1 80 ? 10.521 -2.936 -17.025 1.00 98.00 80 GLY A O 1
ATOM 620 N N . GLU A 1 81 ? 12.629 -2.176 -17.251 1.00 97.44 81 GLU A N 1
ATOM 621 C CA . GLU A 1 81 ? 12.945 -2.090 -15.821 1.00 97.44 81 GLU A CA 1
ATOM 622 C C . GLU A 1 81 ? 11.999 -1.113 -15.108 1.00 97.44 81 GLU A C 1
ATOM 624 O O . GLU A 1 81 ? 11.390 -1.478 -14.105 1.00 97.44 81 GLU A O 1
ATOM 629 N N . MET A 1 82 ? 11.760 0.075 -15.679 1.00 98.19 82 MET A N 1
ATOM 630 C CA . MET A 1 82 ? 10.790 1.040 -15.146 1.00 98.19 82 MET A CA 1
ATOM 631 C C . MET A 1 82 ? 9.383 0.441 -15.031 1.00 98.19 82 MET A C 1
ATOM 633 O O . MET A 1 82 ? 8.751 0.568 -13.986 1.00 98.19 82 MET A O 1
ATOM 637 N N . ARG A 1 83 ? 8.890 -0.252 -16.069 1.00 98.50 83 ARG A N 1
ATOM 638 C CA . ARG A 1 83 ? 7.576 -0.921 -16.016 1.00 98.50 83 ARG A CA 1
ATOM 639 C C . ARG A 1 83 ? 7.525 -2.007 -14.943 1.00 98.50 83 ARG A C 1
ATOM 641 O O . ARG A 1 83 ? 6.503 -2.143 -14.270 1.00 98.50 83 ARG A O 1
ATOM 648 N N . SER A 1 84 ? 8.609 -2.764 -14.777 1.00 97.69 84 SER A N 1
ATOM 649 C CA . SER A 1 84 ? 8.713 -3.786 -13.733 1.00 97.69 84 SER A CA 1
ATOM 650 C C . SER A 1 84 ? 8.643 -3.165 -12.339 1.00 97.69 84 SER A C 1
ATOM 652 O O . SER A 1 84 ? 7.898 -3.656 -11.495 1.00 97.69 84 SER A O 1
ATOM 654 N N . ILE A 1 85 ? 9.364 -2.062 -12.112 1.00 98.19 85 ILE A N 1
ATOM 655 C CA . ILE A 1 85 ? 9.357 -1.335 -10.837 1.00 98.19 85 ILE A CA 1
ATOM 656 C C . ILE A 1 85 ? 7.962 -0.783 -10.546 1.00 98.19 85 ILE A C 1
ATOM 658 O O . ILE A 1 85 ? 7.435 -1.034 -9.469 1.00 98.19 85 ILE A O 1
ATOM 662 N N . ILE A 1 86 ? 7.330 -0.112 -11.516 1.00 98.19 86 ILE A N 1
ATOM 663 C CA . ILE A 1 86 ? 5.957 0.400 -11.369 1.00 98.19 86 ILE A CA 1
ATOM 664 C C . ILE A 1 86 ? 5.000 -0.735 -10.990 1.00 98.19 86 ILE A C 1
ATOM 666 O O . ILE A 1 86 ? 4.211 -0.591 -10.063 1.00 98.19 86 ILE A O 1
ATOM 670 N N . SER A 1 87 ? 5.100 -1.883 -11.666 1.00 97.94 87 SER A N 1
ATOM 671 C CA . SER A 1 87 ? 4.242 -3.041 -11.385 1.00 97.94 87 SER A CA 1
ATOM 672 C C . SER A 1 87 ? 4.486 -3.627 -9.992 1.00 97.94 87 SER A C 1
ATOM 674 O O . SER A 1 87 ? 3.543 -4.067 -9.341 1.00 97.94 87 SER A O 1
ATOM 676 N N . SER A 1 88 ? 5.740 -3.653 -9.533 1.00 98.00 88 SER A N 1
ATOM 677 C CA . SER A 1 88 ? 6.089 -4.112 -8.186 1.00 98.00 88 SER A CA 1
ATOM 678 C C . SER A 1 88 ? 5.540 -3.168 -7.119 1.00 98.00 88 SER A C 1
ATOM 680 O O . SER A 1 88 ? 4.889 -3.625 -6.185 1.00 98.00 88 SER A O 1
ATOM 682 N N . LEU A 1 89 ? 5.747 -1.860 -7.294 1.00 98.25 89 LEU A N 1
ATOM 683 C CA . LEU A 1 89 ? 5.261 -0.836 -6.371 1.00 98.25 89 LEU A CA 1
ATOM 684 C C . LEU A 1 89 ? 3.732 -0.805 -6.309 1.00 98.25 89 LEU A C 1
ATOM 686 O O . LEU A 1 89 ? 3.179 -0.646 -5.229 1.00 98.25 89 LEU A O 1
ATOM 690 N N . ALA A 1 90 ? 3.043 -0.994 -7.437 1.00 98.38 90 ALA A N 1
ATOM 691 C CA . ALA A 1 90 ? 1.583 -1.072 -7.461 1.00 98.38 90 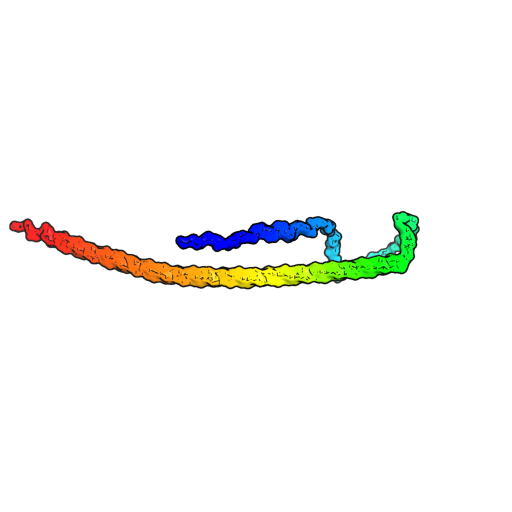ALA A CA 1
ATOM 692 C C . ALA A 1 90 ? 1.067 -2.255 -6.627 1.00 98.38 90 ALA A C 1
ATOM 694 O O . ALA A 1 90 ? 0.211 -2.073 -5.770 1.00 98.38 90 ALA A O 1
ATOM 695 N N . LYS A 1 91 ? 1.654 -3.448 -6.805 1.00 98.06 91 LYS A N 1
ATOM 696 C CA . LYS A 1 91 ? 1.293 -4.637 -6.014 1.00 98.06 91 LYS A CA 1
ATOM 697 C C . LYS A 1 91 ? 1.561 -4.454 -4.523 1.00 98.06 91 LYS A C 1
ATOM 699 O O . LYS A 1 91 ? 0.772 -4.906 -3.701 1.00 98.06 91 LYS A O 1
ATOM 704 N N . GLU A 1 92 ? 2.688 -3.837 -4.177 1.00 98.00 92 GLU A N 1
ATOM 705 C CA . GLU A 1 92 ? 3.028 -3.546 -2.784 1.00 98.00 92 GLU A CA 1
ATOM 706 C C . GLU A 1 92 ? 2.051 -2.539 -2.173 1.00 98.00 92 GLU A C 1
ATOM 708 O O . GLU A 1 92 ? 1.583 -2.746 -1.058 1.00 98.00 92 GLU A O 1
ATOM 713 N N . ASN A 1 93 ? 1.681 -1.498 -2.918 1.00 98.31 93 ASN A N 1
ATOM 714 C CA . ASN A 1 93 ? 0.694 -0.517 -2.481 1.00 98.31 93 ASN A CA 1
ATOM 715 C C . ASN A 1 93 ? -0.670 -1.177 -2.227 1.00 98.31 93 ASN A C 1
ATOM 717 O O . ASN A 1 93 ? -1.215 -1.039 -1.134 1.00 98.31 93 ASN A O 1
ATOM 721 N N . ASP A 1 94 ? -1.155 -1.990 -3.170 1.00 98.25 94 ASP A N 1
ATOM 722 C CA . ASP A 1 94 ? -2.407 -2.738 -3.011 1.00 98.25 94 ASP A CA 1
ATOM 723 C C . ASP A 1 94 ? -2.365 -3.655 -1.777 1.00 98.25 94 ASP A C 1
ATOM 725 O O . ASP A 1 94 ? -3.330 -3.746 -1.014 1.00 98.25 94 ASP A O 1
ATOM 729 N N . LEU A 1 95 ? -1.239 -4.334 -1.538 1.00 98.38 95 LEU A N 1
ATOM 730 C CA . LEU A 1 95 ? -1.060 -5.184 -0.361 1.00 98.38 95 LEU A CA 1
ATOM 731 C C . LEU A 1 95 ? -1.110 -4.373 0.940 1.00 98.38 95 LEU A C 1
ATOM 733 O O . LEU A 1 95 ? -1.828 -4.751 1.868 1.00 98.38 95 LEU A O 1
ATOM 737 N N . LEU A 1 96 ? -0.356 -3.277 1.017 1.00 98.56 96 LEU A N 1
ATOM 738 C CA . LEU A 1 96 ? -0.300 -2.417 2.199 1.00 98.56 96 LEU A CA 1
ATOM 739 C C . LEU A 1 96 ? -1.666 -1.788 2.493 1.00 98.56 96 LEU A C 1
ATOM 741 O O . LEU A 1 96 ? -2.090 -1.754 3.648 1.00 98.56 96 LEU A O 1
ATOM 745 N N . GLN A 1 97 ? -2.384 -1.363 1.455 1.00 98.38 97 GLN A N 1
ATOM 746 C CA . GLN A 1 97 ? -3.729 -0.816 1.576 1.00 98.38 97 GLN A CA 1
ATOM 747 C C . GLN A 1 97 ? -4.696 -1.845 2.186 1.00 98.38 97 GLN A C 1
ATOM 749 O O . GLN A 1 97 ? -5.362 -1.555 3.181 1.00 98.38 97 GLN A O 1
ATOM 754 N N . ASN A 1 98 ? -4.687 -3.084 1.681 1.00 98.38 98 ASN A N 1
ATOM 755 C CA . ASN A 1 98 ? -5.486 -4.177 2.247 1.00 98.38 98 ASN A CA 1
ATOM 756 C C . ASN A 1 98 ? -5.118 -4.479 3.712 1.00 98.38 98 ASN A C 1
ATOM 758 O O . ASN A 1 98 ? -5.993 -4.739 4.540 1.00 98.38 98 ASN A O 1
ATOM 762 N N . GLN A 1 99 ? -3.828 -4.447 4.062 1.00 98.44 99 GLN A N 1
ATOM 763 C CA . GLN A 1 99 ? -3.383 -4.667 5.443 1.00 98.44 99 GLN A CA 1
ATOM 764 C C . GLN A 1 99 ? -3.897 -3.581 6.392 1.00 98.44 99 GLN A C 1
ATOM 766 O O . GLN A 1 99 ? -4.355 -3.899 7.492 1.00 98.44 99 GLN A O 1
ATOM 771 N N . ILE A 1 100 ? -3.867 -2.316 5.966 1.00 98.56 100 ILE A N 1
ATOM 772 C CA . ILE A 1 100 ? -4.401 -1.194 6.746 1.00 98.56 100 ILE A CA 1
ATOM 773 C C . ILE A 1 100 ? -5.903 -1.370 6.968 1.00 98.56 100 ILE A C 1
ATOM 775 O O . ILE A 1 100 ? -6.375 -1.235 8.099 1.00 98.56 100 ILE A O 1
ATOM 779 N N . GLU A 1 101 ? -6.656 -1.697 5.921 1.00 98.44 101 GLU A N 1
ATOM 780 C CA . GLU A 1 101 ? -8.107 -1.884 6.010 1.00 98.44 101 GLU A CA 1
ATOM 781 C C . GLU A 1 101 ? -8.482 -3.021 6.967 1.00 98.44 101 GLU A C 1
ATOM 783 O O . GLU A 1 101 ? -9.345 -2.844 7.836 1.00 98.44 101 GLU A O 1
ATOM 788 N N . ASN A 1 102 ? -7.774 -4.149 6.879 1.00 98.12 102 ASN A N 1
ATOM 789 C CA . ASN A 1 102 ? -7.958 -5.285 7.779 1.00 98.12 102 ASN A CA 1
ATOM 790 C C . ASN A 1 102 ? -7.650 -4.914 9.235 1.00 98.12 102 ASN A C 1
ATOM 792 O O . ASN A 1 102 ? -8.473 -5.163 10.118 1.00 98.12 102 ASN A O 1
ATOM 796 N N . ALA A 1 103 ? -6.516 -4.255 9.489 1.00 97.94 103 ALA A N 1
ATOM 797 C CA . ALA A 1 103 ? -6.129 -3.833 10.834 1.00 97.94 103 ALA A CA 1
ATOM 798 C C . ALA A 1 103 ? -7.123 -2.821 11.429 1.00 97.94 103 ALA A C 1
ATOM 800 O O . ALA A 1 103 ? -7.472 -2.888 12.610 1.00 97.94 103 ALA A O 1
ATOM 801 N N . GLN A 1 104 ? -7.633 -1.893 10.616 1.00 98.50 104 GLN A N 1
ATOM 802 C CA . GLN A 1 104 ? -8.668 -0.956 11.048 1.00 98.50 104 GLN A CA 1
ATOM 803 C C . GLN A 1 104 ? -9.982 -1.670 11.379 1.00 98.50 104 GLN A C 1
ATOM 805 O O . GLN A 1 104 ? -10.631 -1.326 12.372 1.00 98.50 104 GLN A O 1
ATOM 810 N N . GLN A 1 105 ? -10.384 -2.656 10.575 1.00 98.44 105 GLN A N 1
ATOM 811 C CA . GLN A 1 105 ? -11.587 -3.442 10.830 1.00 98.44 105 GLN A CA 1
ATOM 812 C C . GLN A 1 105 ? -11.463 -4.266 12.115 1.00 98.44 105 GLN A C 1
ATOM 814 O O . GLN A 1 105 ? -12.381 -4.253 12.941 1.00 98.44 105 GLN A O 1
ATOM 819 N N . GLU A 1 106 ? -10.322 -4.918 12.324 1.00 98.19 106 GLU A N 1
ATOM 820 C CA . GLU A 1 106 ? -10.027 -5.638 13.561 1.00 98.19 106 GLU A CA 1
ATOM 821 C C . GLU A 1 106 ? -10.062 -4.690 14.766 1.00 98.19 106 GLU A C 1
ATOM 823 O O . GLU A 1 106 ? -10.751 -4.961 15.751 1.00 98.19 106 GLU A O 1
ATOM 828 N N . ASN A 1 107 ? -9.430 -3.518 14.661 1.00 98.06 107 ASN A N 1
ATOM 829 C CA . ASN A 1 107 ? -9.439 -2.518 15.727 1.00 98.06 107 ASN A CA 1
ATOM 830 C C . ASN A 1 107 ? -10.861 -2.054 16.083 1.00 98.06 107 ASN A C 1
ATOM 832 O O . ASN A 1 107 ? -11.191 -1.931 17.265 1.00 98.06 107 ASN A O 1
ATOM 836 N N . ARG A 1 108 ? -11.729 -1.835 15.085 1.00 98.44 108 ARG A N 1
ATOM 837 C CA . ARG A 1 108 ? -13.148 -1.499 15.309 1.00 98.44 108 ARG A CA 1
ATOM 838 C C . ARG A 1 108 ? -13.893 -2.625 16.029 1.00 98.44 108 ARG A C 1
ATOM 840 O O . ARG A 1 108 ? -14.657 -2.355 16.962 1.00 98.44 108 ARG A O 1
ATOM 847 N N . CYS A 1 109 ? -13.660 -3.875 15.633 1.00 98.25 109 CYS A N 1
ATOM 848 C CA . CYS A 1 109 ? -14.266 -5.043 16.272 1.00 98.25 109 CYS A CA 1
ATOM 849 C C . CYS A 1 109 ? -13.816 -5.185 17.735 1.00 98.25 109 CYS A C 1
ATOM 851 O O . CYS A 1 109 ? -14.643 -5.380 18.635 1.00 98.25 109 CYS A O 1
ATOM 853 N N . LEU A 1 110 ? -12.516 -5.012 17.987 1.00 98.38 110 LEU A N 1
ATOM 854 C CA . LEU A 1 110 ? -11.936 -5.047 19.328 1.00 98.38 110 LEU A CA 1
ATOM 855 C C . LEU A 1 110 ? -12.494 -3.931 20.212 1.00 98.38 110 LEU A C 1
ATOM 857 O O . LEU A 1 110 ? -12.948 -4.222 21.315 1.00 98.38 110 LEU A O 1
ATOM 861 N N . LYS A 1 111 ? -12.554 -2.686 19.721 1.00 98.50 111 LYS A N 1
ATOM 862 C CA . LYS A 1 111 ? -13.163 -1.555 20.447 1.00 98.50 111 LYS A CA 1
ATOM 863 C C . LYS A 1 111 ? -14.615 -1.831 20.819 1.00 98.50 111 LYS A C 1
ATOM 865 O O . LYS A 1 111 ? -14.991 -1.686 21.975 1.00 98.50 111 LYS A O 1
ATOM 870 N N . THR A 1 112 ? -15.400 -2.333 19.869 1.00 98.44 112 THR A N 1
ATOM 871 C CA . THR A 1 112 ? -16.808 -2.680 20.113 1.00 98.44 112 THR A CA 1
ATOM 872 C C . THR A 1 112 ? -16.946 -3.744 21.204 1.00 98.44 112 THR A C 1
ATOM 874 O O . THR A 1 112 ? -17.835 -3.671 22.053 1.00 98.44 112 THR A O 1
ATOM 877 N N . THR A 1 113 ? -16.074 -4.752 21.193 1.00 98.06 113 THR A N 1
ATOM 878 C CA . THR A 1 113 ? -16.089 -5.829 22.194 1.00 98.06 113 THR A CA 1
ATOM 879 C C . THR A 1 113 ? -15.627 -5.325 23.560 1.00 98.06 113 THR A C 1
ATOM 881 O O . THR A 1 113 ? -16.252 -5.638 24.575 1.00 98.06 113 THR A O 1
ATOM 884 N N . TYR A 1 114 ? -14.585 -4.495 23.580 1.00 98.25 114 TYR A N 1
ATOM 885 C CA . TYR A 1 114 ? -14.084 -3.834 24.777 1.00 98.25 114 TYR A CA 1
ATOM 886 C C . TYR A 1 114 ? -15.159 -2.958 25.428 1.00 98.25 114 TYR A C 1
ATOM 888 O O . TYR A 1 114 ? -15.411 -3.109 26.621 1.00 98.25 114 TYR A O 1
ATOM 896 N N . ASP A 1 115 ? -15.853 -2.115 24.662 1.00 98.31 115 ASP A N 1
ATOM 897 C CA . ASP A 1 115 ? -16.895 -1.229 25.191 1.00 98.31 115 ASP A CA 1
ATOM 898 C C . ASP A 1 115 ? -18.080 -2.014 25.761 1.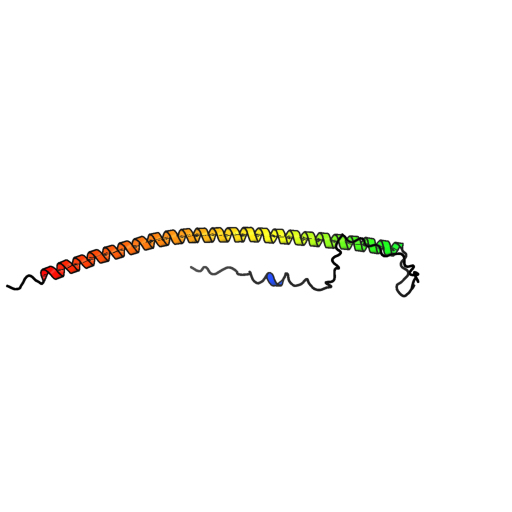00 98.31 115 ASP A C 1
ATOM 900 O O . ASP A 1 115 ? -18.585 -1.687 26.837 1.00 98.31 115 ASP A O 1
ATOM 904 N N . LYS A 1 116 ? -18.481 -3.111 25.104 1.00 97.50 116 LYS A N 1
ATOM 905 C CA . LYS A 1 116 ? -19.511 -4.023 25.628 1.00 97.50 116 LYS A CA 1
ATOM 906 C C . LYS A 1 116 ? -19.097 -4.637 26.963 1.00 97.50 116 LYS A C 1
ATOM 908 O O . LYS A 1 116 ? -19.909 -4.698 27.887 1.00 97.50 116 LYS A O 1
ATOM 913 N N . LEU A 1 117 ? -17.857 -5.110 27.070 1.00 97.69 117 LEU A N 1
ATOM 914 C CA . LEU A 1 117 ? -17.351 -5.702 28.307 1.00 97.69 117 LEU A CA 1
ATOM 915 C C . LEU A 1 117 ? -17.230 -4.649 29.412 1.00 97.69 117 LEU A C 1
ATOM 917 O O . LEU A 1 117 ? -17.693 -4.870 30.528 1.00 97.69 117 LEU A O 1
ATOM 921 N N . ARG A 1 118 ? -16.680 -3.479 29.084 1.00 98.12 118 ARG A N 1
ATOM 922 C CA . ARG A 1 118 ? -16.563 -2.342 29.996 1.00 98.12 118 ARG A CA 1
ATOM 923 C C . ARG A 1 118 ? -17.929 -1.911 30.524 1.00 98.12 118 ARG A C 1
ATOM 925 O O . ARG A 1 118 ? -18.062 -1.713 31.727 1.00 98.12 118 ARG A O 1
ATOM 932 N N . GLY A 1 119 ? -18.943 -1.826 29.662 1.00 98.12 119 GLY A N 1
ATOM 933 C CA . GLY A 1 119 ? -20.316 -1.518 30.066 1.00 98.12 119 GLY A CA 1
ATOM 934 C C . GLY A 1 119 ? -20.866 -2.513 31.091 1.00 98.12 119 GLY A C 1
ATOM 935 O O . GLY A 1 119 ? -21.429 -2.097 32.101 1.00 98.12 119 GLY A O 1
ATOM 936 N N . LYS A 1 120 ? -20.628 -3.818 30.892 1.00 97.75 120 LYS A N 1
ATOM 937 C CA . LYS A 1 120 ? -21.022 -4.864 31.855 1.00 97.75 120 LYS A CA 1
ATOM 938 C C . LYS A 1 120 ? -20.312 -4.713 33.201 1.00 97.75 120 LYS A C 1
ATOM 940 O O . LYS A 1 120 ? -20.972 -4.750 34.232 1.00 97.75 120 LYS A O 1
ATOM 945 N N . VAL A 1 121 ? -18.996 -4.495 33.191 1.00 97.88 121 VAL A N 1
ATOM 946 C CA . VAL A 1 121 ? -18.198 -4.318 34.418 1.00 97.88 121 VAL A CA 1
ATOM 947 C C . VAL A 1 121 ? -18.648 -3.082 35.199 1.00 97.88 121 VAL A C 1
ATOM 949 O O . VAL A 1 121 ? -18.775 -3.130 36.421 1.00 97.88 121 VAL A O 1
ATOM 952 N N . VAL A 1 122 ? -18.915 -1.971 34.506 1.00 97.88 122 VAL A N 1
ATOM 953 C CA . VAL A 1 122 ? -19.410 -0.741 35.141 1.00 97.88 122 VAL A CA 1
ATOM 954 C C . VAL A 1 122 ? -20.794 -0.966 35.748 1.00 97.88 122 VAL A C 1
ATOM 956 O O . VAL A 1 122 ? -20.995 -0.616 36.909 1.00 97.88 122 VAL A O 1
ATOM 959 N N . ALA A 1 123 ? -21.718 -1.598 35.019 1.00 97.25 123 ALA A N 1
ATOM 960 C CA . ALA A 1 123 ? -23.053 -1.910 35.530 1.00 97.25 123 ALA A CA 1
ATOM 961 C C . ALA A 1 123 ? -23.001 -2.833 36.761 1.00 97.25 123 ALA A C 1
ATOM 963 O O . ALA A 1 123 ? -23.674 -2.570 37.756 1.00 97.25 123 ALA A O 1
ATOM 964 N N . GLU A 1 124 ? -22.160 -3.870 36.730 1.00 97.31 124 GLU A N 1
ATOM 965 C CA . GLU A 1 124 ? -21.953 -4.773 37.866 1.00 97.31 124 GLU A CA 1
ATOM 966 C C . GLU A 1 124 ? -21.398 -4.026 39.086 1.00 97.31 124 GLU A C 1
ATOM 968 O O . GLU A 1 124 ? -21.892 -4.203 40.201 1.00 97.31 124 GLU A O 1
ATOM 973 N N . LYS A 1 125 ? -20.399 -3.156 38.888 1.00 97.12 125 LYS A N 1
ATOM 974 C CA . LYS A 1 125 ? -19.819 -2.353 39.971 1.00 97.12 125 LYS A CA 1
ATOM 975 C C . LYS A 1 125 ? -20.846 -1.394 40.580 1.00 97.12 125 LYS A C 1
ATOM 977 O O . LYS A 1 125 ? -20.902 -1.279 41.801 1.00 97.12 125 LYS A O 1
ATOM 982 N N . MET A 1 126 ? -21.657 -0.734 39.752 1.00 96.19 126 MET A N 1
ATOM 983 C CA . MET A 1 126 ? -22.727 0.152 40.226 1.00 96.19 126 MET A CA 1
ATOM 984 C C . MET A 1 126 ? -23.781 -0.620 41.022 1.00 96.19 126 MET A C 1
ATOM 986 O O . MET A 1 126 ? -24.158 -0.183 42.104 1.00 96.19 126 MET A O 1
ATOM 990 N N . LEU A 1 127 ? -24.202 -1.793 40.538 1.00 95.44 127 LEU A N 1
ATOM 991 C CA . LEU A 1 127 ? -25.155 -2.642 41.251 1.00 95.44 127 LEU A CA 1
ATOM 992 C C . LEU A 1 127 ? -24.609 -3.088 42.615 1.00 95.44 127 LEU A C 1
ATOM 994 O O . LEU A 1 127 ? -25.317 -2.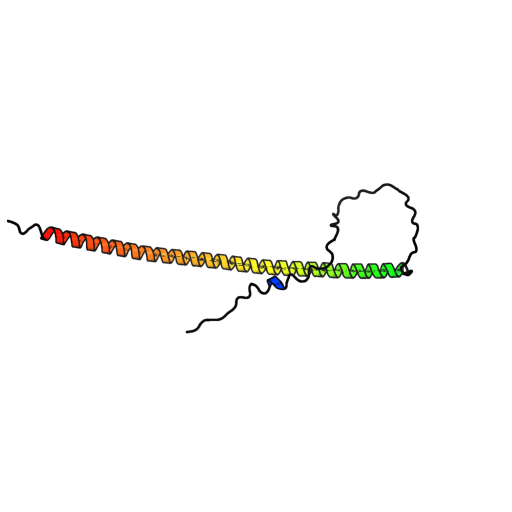989 43.613 1.00 95.44 127 LEU A O 1
ATOM 998 N N . LYS A 1 128 ? -23.346 -3.530 42.677 1.00 95.12 128 LYS A N 1
ATOM 999 C CA . LYS A 1 128 ? -22.695 -3.899 43.946 1.00 95.12 128 LYS A CA 1
ATOM 1000 C C . LYS A 1 128 ? -22.606 -2.722 44.917 1.00 95.12 128 LYS A C 1
ATOM 1002 O O . LYS A 1 128 ? -22.847 -2.921 46.100 1.00 95.12 128 LYS A O 1
ATOM 1007 N N . SER A 1 129 ? -22.300 -1.517 44.425 1.00 94.94 129 SER A N 1
ATOM 1008 C CA . SER A 1 129 ? -22.286 -0.306 45.258 1.00 94.94 129 SER A CA 1
ATOM 1009 C C . SER A 1 129 ? -23.655 -0.058 45.881 1.00 94.94 129 SER A C 1
ATOM 1011 O O . SER A 1 129 ? -23.755 -0.000 47.095 1.00 94.94 129 SER A O 1
ATOM 1013 N N . LEU A 1 130 ? -24.718 -0.030 45.070 1.00 94.19 130 LEU A N 1
ATOM 1014 C CA . LEU A 1 130 ? -26.077 0.239 45.553 1.00 94.19 130 LEU A CA 1
ATOM 1015 C C . LEU A 1 130 ? -26.563 -0.793 46.581 1.00 94.19 130 LEU A C 1
ATOM 1017 O O . LEU A 1 130 ? -27.279 -0.446 47.518 1.00 94.19 130 LEU A O 1
ATOM 1021 N N . LEU A 1 131 ? -26.196 -2.066 46.405 1.00 93.56 131 LEU A N 1
ATOM 1022 C CA . LEU A 1 131 ? -26.534 -3.119 47.365 1.00 93.56 131 LEU A CA 1
ATOM 1023 C C . LEU A 1 131 ? -25.775 -2.958 48.686 1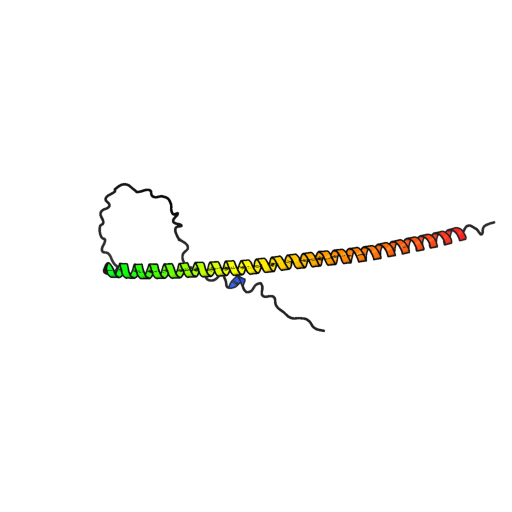.00 93.56 131 LEU A C 1
ATOM 1025 O O . LEU A 1 131 ? -26.375 -3.147 49.742 1.00 93.56 131 LEU A O 1
ATOM 1029 N N . ASN A 1 132 ? -24.494 -2.588 48.634 1.00 91.69 132 ASN A N 1
ATOM 1030 C CA . ASN A 1 132 ? -23.708 -2.309 49.833 1.00 91.69 132 ASN A CA 1
ATOM 1031 C C . ASN A 1 132 ? -24.239 -1.068 50.562 1.00 91.69 132 ASN A C 1
ATOM 1033 O O . ASN A 1 132 ? -24.526 -1.154 51.750 1.00 91.69 132 ASN A O 1
ATOM 1037 N N . ASP A 1 133 ? -24.482 0.029 49.840 1.00 90.06 133 ASP A N 1
ATOM 1038 C CA . ASP A 1 133 ? -25.002 1.281 50.404 1.00 90.06 133 ASP A CA 1
ATOM 1039 C C . ASP A 1 133 ? -26.346 1.052 51.125 1.00 90.06 133 ASP A C 1
ATOM 1041 O O . ASP A 1 133 ? -26.579 1.567 52.219 1.00 90.06 133 ASP A O 1
ATOM 1045 N N . ARG A 1 134 ? -27.217 0.206 50.555 1.00 86.38 134 ARG A N 1
ATOM 1046 C CA . ARG A 1 134 ? -28.477 -0.206 51.193 1.00 86.38 134 ARG A CA 1
ATOM 1047 C C . ARG A 1 134 ? -28.263 -1.081 52.430 1.00 86.38 134 ARG A C 1
ATOM 1049 O O . ARG A 1 134 ? -29.023 -0.962 53.387 1.00 86.38 134 ARG A O 1
ATOM 1056 N N . ALA A 1 135 ? -27.272 -1.971 52.416 1.00 78.44 135 ALA A N 1
ATOM 1057 C CA . ALA A 1 135 ? -26.940 -2.785 53.582 1.00 78.44 135 ALA A CA 1
ATOM 1058 C C . ALA A 1 135 ? -26.402 -1.922 54.736 1.00 78.44 135 ALA A C 1
ATOM 1060 O O . ALA A 1 135 ? -26.788 -2.158 55.876 1.00 78.44 135 ALA A O 1
ATOM 1061 N N . GLN A 1 136 ? -25.592 -0.897 54.446 1.00 74.56 136 GLN A N 1
ATOM 1062 C CA . GLN A 1 136 ? -25.147 0.081 55.444 1.00 74.56 136 GLN A CA 1
ATOM 1063 C C . GLN A 1 136 ? -26.324 0.852 56.068 1.00 74.56 136 GLN A C 1
ATOM 1065 O O . GLN A 1 136 ? -26.407 0.934 57.288 1.00 74.56 136 GLN A O 1
ATOM 1070 N N . GLN A 1 137 ? -27.280 1.334 55.262 1.00 72.19 137 GLN A N 1
ATOM 1071 C CA . GLN A 1 137 ? -28.443 2.077 55.777 1.00 72.19 137 GLN A CA 1
ATOM 1072 C C . GLN A 1 137 ? -29.317 1.267 56.750 1.00 72.19 137 GLN A C 1
ATOM 1074 O O . GLN A 1 137 ? -29.851 1.833 57.697 1.00 72.19 137 GLN A O 1
ATOM 1079 N N . MET A 1 138 ? -29.459 -0.050 56.554 1.00 66.44 138 MET A N 1
ATOM 1080 C CA . MET A 1 138 ? -30.230 -0.893 57.483 1.00 66.44 138 MET A CA 1
ATOM 1081 C C . MET A 1 138 ? -29.487 -1.198 58.791 1.00 66.44 138 MET A C 1
ATOM 1083 O O . MET A 1 138 ? -30.129 -1.555 59.772 1.00 66.44 138 MET A O 1
ATOM 1087 N N . VAL A 1 139 ? -28.155 -1.096 58.813 1.00 62.75 139 VAL A N 1
ATOM 1088 C CA . VAL A 1 139 ? -27.366 -1.274 60.043 1.00 62.75 139 VAL A CA 1
ATOM 1089 C C . VAL A 1 139 ? -27.441 -0.014 60.911 1.00 62.75 139 VAL A C 1
ATOM 1091 O O . VAL A 1 139 ? -27.581 -0.137 62.124 1.00 62.75 139 VAL A O 1
ATOM 1094 N N . ASP A 1 140 ? -27.446 1.177 60.303 1.00 60.84 140 ASP A N 1
ATOM 1095 C CA . ASP A 1 140 ? -27.517 2.452 61.033 1.00 60.84 140 ASP A CA 1
ATOM 1096 C C . ASP A 1 140 ? -28.896 2.716 61.683 1.00 60.84 140 ASP A C 1
ATOM 1098 O O . ASP A 1 140 ? -28.962 3.338 62.743 1.00 60.84 140 ASP A O 1
ATOM 1102 N N . GLU A 1 141 ? -30.008 2.225 61.113 1.00 58.84 141 GLU A N 1
ATOM 1103 C CA . GLU A 1 141 ? -31.345 2.397 61.724 1.00 58.84 141 GLU A CA 1
ATOM 1104 C C . GLU A 1 141 ? -31.623 1.452 62.909 1.00 58.84 141 GLU A C 1
ATOM 1106 O O . GLU A 1 141 ? -32.510 1.725 63.719 1.00 58.84 141 GLU A O 1
ATOM 1111 N N . GLN A 1 142 ? -30.860 0.365 63.059 1.00 50.56 142 GLN A N 1
ATOM 1112 C CA . GLN A 1 142 ? -31.051 -0.592 64.154 1.00 50.56 142 GLN A CA 1
ATOM 1113 C C . GLN A 1 142 ? -30.347 -0.150 65.458 1.00 50.56 142 GLN A C 1
ATOM 1115 O O . GLN A 1 142 ? -30.765 -0.565 66.534 1.00 50.56 142 GLN A O 1
ATOM 1120 N N . ASP A 1 143 ? -29.329 0.717 65.384 1.00 51.94 143 ASP A N 1
ATOM 1121 C CA . ASP A 1 143 ? -28.493 1.129 66.533 1.00 51.94 143 ASP A CA 1
ATOM 1122 C C . ASP A 1 143 ? -29.055 2.349 67.305 1.00 51.94 143 ASP A C 1
ATOM 1124 O O . ASP A 1 143 ? -28.559 2.718 68.366 1.00 51.94 143 ASP A O 1
ATOM 1128 N N . CYS A 1 144 ? -30.126 2.983 66.804 1.00 55.62 144 CYS A N 1
ATOM 1129 C CA . CYS A 1 144 ? -30.753 4.159 67.433 1.00 55.62 144 CYS A CA 1
ATOM 1130 C C . CYS A 1 144 ? -32.019 3.856 68.267 1.00 55.62 144 CYS A C 1
ATOM 1132 O O . CYS A 1 144 ? -32.662 4.800 68.722 1.00 55.62 144 CYS A O 1
ATOM 1134 N N . SER A 1 145 ? -32.403 2.586 68.469 1.00 55.34 145 SER A N 1
ATOM 1135 C CA . SER A 1 145 ? -33.688 2.223 69.112 1.00 55.34 145 SER A CA 1
ATOM 1136 C C . SER A 1 145 ? -33.605 1.652 70.541 1.00 55.34 145 SER A C 1
ATOM 1138 O O . SER A 1 145 ? -34.652 1.459 71.150 1.00 55.34 145 SER A O 1
ATOM 1140 N N . ASP A 1 146 ? -32.417 1.438 71.118 1.00 53.28 146 ASP A N 1
ATOM 1141 C CA . ASP A 1 146 ? -32.258 0.818 72.455 1.00 53.28 146 ASP A CA 1
ATOM 1142 C C . ASP A 1 146 ? -31.886 1.833 73.560 1.00 53.28 146 ASP A C 1
ATOM 1144 O O . ASP A 1 146 ? -30.948 1.636 74.336 1.00 53.28 146 ASP A O 1
ATOM 1148 N N . GLY A 1 147 ? -32.614 2.951 73.636 1.00 52.16 147 GLY A N 1
ATOM 1149 C CA . GLY A 1 147 ? -32.351 4.018 74.606 1.00 52.16 147 GLY A CA 1
ATOM 1150 C C . GLY A 1 147 ? -33.601 4.713 75.142 1.00 52.16 147 GLY A C 1
ATOM 1151 O O . GLY A 1 147 ? -33.723 5.923 74.971 1.00 52.16 147 GLY A O 1
ATOM 1152 N N . GLU A 1 148 ? -34.493 3.975 75.808 1.00 42.09 148 GLU A N 1
ATOM 1153 C CA . GLU A 1 148 ? -35.457 4.521 76.785 1.00 42.09 148 GLU A CA 1
ATOM 1154 C C . GLU A 1 148 ? -35.396 3.752 78.110 1.00 42.09 148 GLU A C 1
ATOM 1156 O O . GLU A 1 148 ? -35.308 2.502 78.078 1.00 42.09 148 GLU A O 1
#

pLDDT: mean 74.49, std 24.17, range [36.94, 98.56]

=== Feature glossary ===
Feature key, reading from the visual/contextual features back to the raw sequence:

Rendered structure images. Six rendered views show the 3D structure from the faces of a cube — i.e. along ±x, ±y, ±z. Rendering representation is drawn randomly per protein from cartoon (secondary-structure ribbons), sticks (backbone bonds), or molecular surface; coloring is either N→C rainbow (blue at the N-terminus through red at the C-terminus) or one color per chain.

Contact-map, Ramachandran, and PAE plots. The contact map is a binary N×N matrix image: pixel (i, j) is dark where Cα_i and Cα_j are within 8 Å and |i−j|>4. Because the |i−j|>4 filter removes local helical contacts, o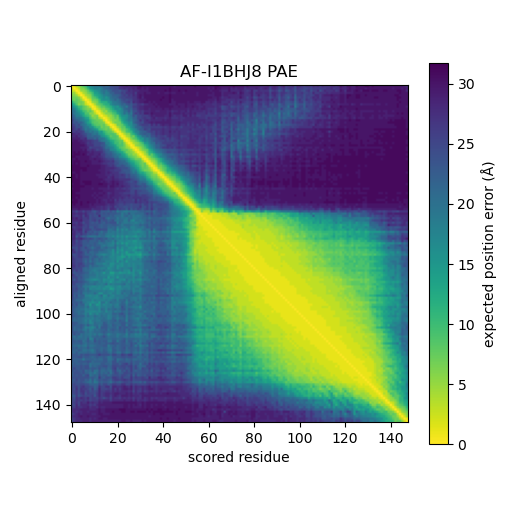ff-diagonal stripes parallel to the main diagonal indicate parallel β-sheets; stripes perpendicular to it indicate antiparallel β-sheets. The Ramachandran plot scatters every residue's (φ, ψ) pair against the sterically allowed regions. The PAE heatmap renders the predicted-aligned-error matrix.

InterPro / GO / CATH / organism. Database cross-references. InterPro integrates a dozen domain/family signature databases into unified entries with residue-range hits. GO terms attach function/process/location labels with evidence codes. CATH codes position the fold in a four-level structural taxonomy. Organism is the NCBI-taxonomy species name.

Nearest PDB structures. The Foldseek neighbor list gives the closest experimentally determined structures in the PDB, ranked by structural alignment. TM-score near 1 means near-identical fold; near 0.3 means only rough topology match. This is h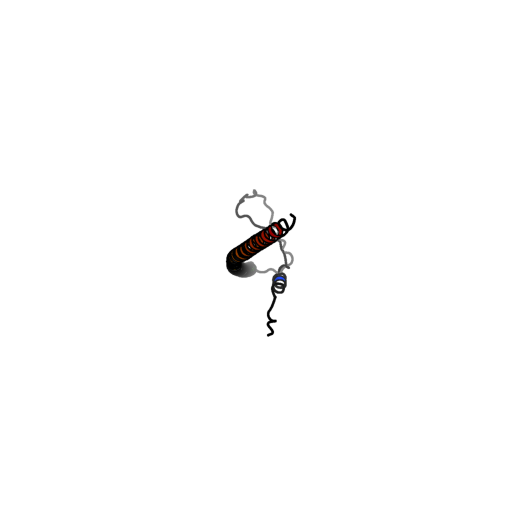ow one finds what a novel AlphaFold prediction most resembles in the solved-structure universe.

Predicted aligned error. PAE(i, j) answers: if I align the predicted and true structures on residue i, how far off (in Å) do I expect residue j to be? A block-diagonal PAE matrix with low values on the blocks and high values off-diagonal is the signature of a multi-domain protein with confidently predicted domains but uncertain inter-domain orientation.

Solvent-accessible surface area. Accessible surface area quantifies burial. A residue with SASA near zero is packed into the hydrophobic core; one with SASA >100 Å² sits on the surface. Computed here via the Shrake–Rupley numerical algorithm with a 1.4 Å probe.

B-factor. B-factor (Debye–Waller factor) reflects atomic displacement in the crystal lattice. It is an experimental observable (units Å²), not a prediction; low values mean the atom is pinned down, high values mean it moves or is heterogeneous across the crystal.

pLDDT. For AlphaFold models, the B-factor field carries pLDDT — the model's own estimate of local accuracy on a 0–100 scale. Regions with pLDDT<50 should be treated as essentially unmodeled; they often correspond to intrinsically disordered segments.

Backbone torsions (φ/ψ). φ (phi) and ψ (psi) are the two rotatable backbone dihedrals per residue: φ is the C(i-1)–N–Cα–C torsion, ψ is the N–Cα–C–N(i+1) torsion, both in degrees on (−180°, 180°]. α-helical residues cluster near (−60°, −45°); β-strand residues near (−120°, +130°). A Ramachandran plot is simply a scatter of (φ, ψ) for every residue.

Radius of gyration, Cα contacts, bounding box. Radius of gyration (Rg) is the root-mean-square distance of Cα atoms from their centroid — a single number for overall size and compactness. A globular domain of N residues has Rg ≈ 2.2·N^0.38 Å; an extended or disordered chain has a much larger Rg. The Cα contact count is the number of residue pairs whose Cα atoms are within 8 Å and are more than four positions apart in sequence — a standard proxy for tertiary packing density. The bounding box is the smallest axis-aligned box enclosing all Cα atoms.

Secondary structure (3-state, P-SEA). Three-state secondary structure (P-SEA) collapses the eight DSSP classes into helix (a), strand (b), and coil (c). P-SEA assigns these from Cα geometry alone — distances and angles — without requiring backbone oxygens, so it works on any Cα trace.

Secondary structure (8-state, DSSP). DSSP 8-state secondary structure assigns each residue one of H (α-helix), G (3₁₀-helix), I (π-helix), E (extended β-strand), B (isolated β-bridge), T (hydrogen-bonded turn), S (bend), or '-' (coil). The assignment is computed from backbone hydrogen-bond geometry via the Kabsch–Sander algorithm.

Foldseek 3Di. A 3Di character summarizes, for each residue, the relative orientation of the Cα frame of its nearest spatial neighbor. Because it encodes fold topology rather than chemistry, 3Di alignments detect remote structural similarity that sequence alignment misses.

mmCIF coordinates. The mmCIF block holds the 3D Cartesian coordinates of each backbone atom (N, Cα, C, O) in ångströms. mmCIF is the PDB's canonical archive format — a tagged-loop text representation of the atomic model.

Sequence. Sequence gives the chain of amino acids in standard one-letter code (A=alanine, C=cysteine, …, Y=tyrosine), read N→C. It is the only feature that is directly encoded by the gene; all structural features are derived from the folded form of this sequence.